Protein AF-A0A7L4B6E9-F1 (afdb_monomer_lite)

Secondary structure (DSSP, 8-state):
----PPP----------------------------------S-----------EEEEEEEEEEEEEEPTTSTT-EEEEEEEEEE--TTHHHH-

pLDDT: mean 71.11, std 19.07, range [40.16, 97.81]

Sequence (93 aa):
PWYRPPAGPPHYSVGRASGLLSGFRRPPHARRSGTDGTALPPGQPARLLAAALCVTDVAPEPRSCRVLPGAPSTLQCKADVTVSLDPGECADA

Foldseek 3Di:
DDDDDDDDDDDDDDDDDDDDDDDDDDDDDDDDDDDDDPDDDPDDPPPPPVLDKDWLDKAWDPVQWDDDPPDPPDIDTDIDIDIDSHVVSVVVD

Radius of gyration: 29.05 Å; chains: 1; bounding box: 71×42×46 Å

InterPro domains:
  IPR013297 Neuropeptide B/W precursor family [PF15180] (2-91)
  IPR013297 Neuropeptide B/W precursor family [PR01888] (1-11)
  IPR013297 Neuropeptide B/W precursor family [PR01888] (11-21)
  IPR013297 Neuropeptide B/W precursor family [PR01888] (22-32)
  IPR013297 Neuropeptide B/W precursor family [PTHR28553] (1-92)

Organism: NCBI:txid297813

Structure (mmCIF, N/CA/C/O backbone):
data_AF-A0A7L4B6E9-F1
#
_entry.id   AF-A0A7L4B6E9-F1
#
loop_
_atom_site.group_PDB
_atom_site.id
_atom_site.type_symbol
_atom_site.label_atom_id
_atom_site.label_alt_id
_atom_site.label_comp_id
_atom_site.label_asym_id
_atom_site.label_entity_id
_atom_site.label_seq_id
_atom_site.pdbx_PDB_ins_code
_atom_site.Cartn_x
_atom_site.Cartn_y
_atom_site.Cartn_z
_atom_site.occupancy
_atom_site.B_iso_or_equiv
_atom_site.auth_seq_id
_atom_site.auth_comp_id
_atom_site.auth_asym_id
_atom_site.auth_atom_id
_atom_site.pdbx_PDB_model_num
ATOM 1 N N . PRO A 1 1 ? -19.862 27.308 13.616 1.00 57.59 1 PRO A N 1
ATOM 2 C CA . PRO A 1 1 ? -18.453 27.705 13.406 1.00 57.59 1 PRO A CA 1
ATOM 3 C C . PRO A 1 1 ? -17.720 27.873 14.739 1.00 57.59 1 PRO A C 1
ATOM 5 O O . PRO A 1 1 ? -17.955 28.856 15.428 1.00 57.59 1 PRO A O 1
ATOM 8 N N . TRP A 1 2 ? -16.862 26.927 15.108 1.00 54.28 2 TRP A N 1
ATOM 9 C CA . TRP A 1 2 ? -15.760 27.214 16.024 1.00 54.28 2 TRP A CA 1
ATOM 10 C C . TRP A 1 2 ? -14.787 26.032 16.026 1.00 54.28 2 TRP A C 1
ATOM 12 O O . TRP A 1 2 ? -15.031 24.983 16.603 1.00 54.28 2 TRP A O 1
ATOM 22 N N . TYR A 1 3 ? -13.656 26.205 15.366 1.00 66.56 3 TYR A N 1
ATOM 23 C CA . TYR A 1 3 ? -12.424 25.609 15.849 1.00 66.56 3 TYR A CA 1
ATOM 24 C C . TYR A 1 3 ? -11.317 26.610 15.552 1.00 66.56 3 TYR A C 1
ATOM 26 O O . TYR A 1 3 ? -11.166 27.065 14.418 1.00 66.56 3 TYR A O 1
ATOM 34 N N . ARG A 1 4 ? -10.608 27.014 16.606 1.00 71.56 4 ARG A N 1
ATOM 35 C CA . ARG A 1 4 ? -9.458 27.913 16.546 1.00 71.56 4 ARG A CA 1
ATOM 36 C C . ARG A 1 4 ? -8.241 27.081 16.944 1.00 71.56 4 ARG A C 1
ATOM 38 O O . ARG A 1 4 ? -8.195 26.645 18.094 1.00 71.56 4 ARG A O 1
ATOM 45 N N . PRO A 1 5 ? -7.286 26.831 16.039 1.00 70.31 5 PRO A N 1
ATOM 46 C CA . PRO A 1 5 ? -6.081 26.103 16.404 1.00 70.31 5 PRO A CA 1
ATOM 47 C C . PRO A 1 5 ? -5.239 26.909 17.413 1.00 70.31 5 PRO A C 1
ATOM 49 O O . PRO A 1 5 ? -5.142 28.134 17.272 1.00 70.31 5 PRO A O 1
ATOM 52 N N . PRO A 1 6 ? -4.630 26.260 18.421 1.00 64.00 6 PRO A N 1
ATOM 53 C CA . PRO A 1 6 ? -3.683 26.904 19.325 1.00 64.00 6 PRO A CA 1
ATOM 54 C C . PRO A 1 6 ? -2.354 27.214 18.617 1.00 64.00 6 PRO A C 1
ATOM 56 O O . PRO A 1 6 ? -1.868 26.450 17.784 1.00 64.00 6 PRO A O 1
ATOM 59 N N . ALA A 1 7 ? -1.788 28.373 18.949 1.00 63.69 7 ALA A N 1
ATOM 60 C CA . ALA A 1 7 ? -0.566 28.917 18.373 1.00 63.69 7 ALA A CA 1
ATOM 61 C C . ALA A 1 7 ? 0.688 28.215 18.918 1.00 63.69 7 ALA A C 1
ATOM 63 O O . ALA A 1 7 ? 0.904 28.258 20.121 1.00 63.69 7 ALA A O 1
ATOM 64 N N . GLY A 1 8 ? 1.503 27.657 18.012 1.00 72.06 8 GLY A N 1
ATOM 65 C CA . GLY A 1 8 ? 2.972 27.556 18.085 1.00 72.06 8 GLY A CA 1
ATOM 66 C C . GLY A 1 8 ? 3.623 26.745 19.231 1.00 72.06 8 GLY A C 1
ATOM 67 O O . GLY A 1 8 ? 3.222 26.853 20.384 1.00 72.06 8 GLY A O 1
ATOM 68 N N . PRO A 1 9 ? 4.699 25.977 18.972 1.00 63.44 9 PRO A N 1
ATOM 69 C CA . PRO A 1 9 ? 5.486 25.350 20.038 1.00 63.44 9 PRO A CA 1
ATOM 70 C C . PRO A 1 9 ? 6.198 26.395 20.922 1.00 63.44 9 PRO A C 1
ATOM 72 O O . PRO A 1 9 ? 6.677 27.405 20.398 1.00 63.44 9 PRO A O 1
ATOM 75 N N . PRO A 1 10 ? 6.349 26.164 22.241 1.00 58.78 10 PRO A N 1
ATOM 76 C CA . PRO A 1 10 ? 7.145 27.040 23.091 1.00 58.78 10 PRO A CA 1
ATOM 77 C C . PRO A 1 10 ? 8.639 26.850 22.784 1.00 58.78 10 PRO A C 1
ATOM 79 O O . PRO A 1 10 ? 9.204 25.775 22.982 1.00 58.78 10 PRO A O 1
ATOM 82 N N . HIS A 1 11 ? 9.292 27.909 22.305 1.00 63.22 11 HIS A N 1
ATOM 83 C CA . HIS A 1 11 ? 10.745 27.962 22.165 1.00 63.22 11 HIS A CA 1
ATOM 84 C C . HIS A 1 11 ? 11.395 27.989 23.553 1.00 63.22 11 HIS A C 1
ATOM 86 O O . HIS A 1 11 ? 11.327 28.999 24.252 1.00 63.22 11 HIS A O 1
ATOM 92 N N . TYR A 1 12 ? 12.053 26.902 23.953 1.00 61.41 12 TYR A N 1
ATOM 93 C CA . TYR A 1 12 ? 12.988 26.934 25.072 1.00 61.41 12 TYR A CA 1
ATOM 94 C C . TYR A 1 12 ? 14.389 27.248 24.529 1.00 61.41 12 TYR A C 1
ATOM 96 O O . TYR A 1 12 ? 15.007 26.467 23.808 1.00 61.41 12 TYR A O 1
ATOM 104 N N . SER A 1 13 ? 14.889 28.438 24.845 1.00 61.25 13 SER A N 1
ATOM 105 C CA . SER A 1 13 ? 16.262 28.835 24.539 1.00 61.25 13 SER A CA 1
ATOM 106 C C . SER A 1 13 ? 17.197 28.195 25.561 1.00 61.25 13 SER A C 1
ATOM 108 O O . SER A 1 13 ? 17.244 28.634 26.709 1.00 61.25 13 SER A O 1
ATOM 110 N N . VAL A 1 14 ? 17.955 27.167 25.174 1.00 64.88 14 VAL A N 1
ATOM 111 C CA . VAL A 1 14 ? 19.032 26.657 26.033 1.00 64.88 14 VAL A CA 1
ATOM 112 C C . VAL A 1 14 ? 20.211 27.625 25.925 1.00 64.88 14 VAL A C 1
ATOM 114 O O . VAL A 1 14 ? 20.827 27.777 24.869 1.00 64.88 14 VAL A O 1
ATOM 117 N N . GLY A 1 15 ? 20.453 28.354 27.013 1.00 52.41 15 GLY A N 1
ATOM 118 C CA . GLY A 1 15 ? 21.532 29.326 27.151 1.00 52.41 15 GLY A CA 1
ATOM 119 C C . GLY A 1 15 ? 22.927 28.691 27.121 1.00 52.41 15 GLY A C 1
ATOM 120 O O . GLY A 1 15 ? 23.127 27.539 27.490 1.00 52.41 15 GLY A O 1
ATOM 121 N N . ARG A 1 16 ? 23.887 29.495 26.658 1.00 68.38 16 ARG A N 1
ATOM 122 C CA . ARG A 1 16 ? 25.326 29.232 26.471 1.00 68.38 16 ARG A CA 1
ATOM 123 C C . ARG A 1 16 ? 26.044 28.667 27.710 1.00 68.38 16 ARG A C 1
ATOM 125 O O . ARG A 1 16 ? 25.803 29.171 28.798 1.00 68.38 16 ARG A O 1
ATOM 132 N N . ALA A 1 17 ? 27.043 27.799 27.491 1.00 57.38 17 ALA A N 1
ATOM 133 C CA . ALA A 1 17 ? 28.316 27.657 28.243 1.00 57.38 17 ALA A CA 1
ATOM 134 C C . ALA A 1 17 ? 29.056 26.407 27.698 1.00 57.38 17 ALA A C 1
ATOM 136 O O . ALA A 1 17 ? 28.401 25.394 27.503 1.00 57.38 17 ALA A O 1
ATOM 137 N N . SER A 1 18 ? 30.348 26.315 27.368 1.00 54.16 18 SER A N 1
ATOM 138 C CA . SER A 1 18 ? 31.576 27.122 27.487 1.00 54.16 18 SER A CA 1
ATOM 139 C C . SER A 1 18 ? 32.494 26.647 26.328 1.00 54.16 18 SER A C 1
ATOM 141 O O . SER A 1 18 ? 32.399 25.497 25.919 1.00 54.16 18 SER A O 1
ATOM 143 N N . GLY A 1 19 ? 33.308 27.450 25.635 1.00 60.19 19 GLY A N 1
ATOM 144 C CA . GLY A 1 19 ? 34.488 28.126 26.166 1.00 60.19 19 GLY A CA 1
ATOM 145 C C . GLY A 1 19 ? 35.499 27.094 26.667 1.00 60.19 19 GLY A C 1
ATOM 146 O O . GLY A 1 19 ? 35.234 26.551 27.726 1.00 60.19 19 GLY A O 1
ATOM 147 N N . LEU A 1 20 ? 36.588 26.833 25.922 1.00 60.12 20 LEU A N 1
ATOM 148 C CA . LEU A 1 20 ? 37.923 26.449 26.425 1.00 60.12 20 LEU A CA 1
ATOM 149 C C . LEU A 1 20 ? 38.880 26.081 25.262 1.00 60.12 20 LEU A C 1
ATOM 151 O O . LEU A 1 20 ? 38.775 25.021 24.659 1.00 60.12 20 LEU A O 1
ATOM 155 N N . LEU A 1 21 ? 39.872 26.960 25.065 1.00 59.34 21 LEU A N 1
ATOM 156 C CA . LEU A 1 21 ? 41.254 26.672 24.642 1.00 59.34 21 LEU A CA 1
ATOM 157 C C . LEU A 1 21 ? 41.518 26.499 23.129 1.00 59.34 21 LEU A C 1
ATOM 159 O O . LEU A 1 21 ? 41.180 25.489 22.534 1.00 59.34 21 LEU A O 1
ATOM 163 N N . SER A 1 22 ? 42.022 27.491 22.386 1.00 50.25 22 SER A N 1
ATOM 164 C CA . SER A 1 22 ? 43.292 28.246 22.494 1.00 50.25 22 SER A CA 1
ATOM 165 C C . SER A 1 22 ? 44.543 27.489 22.019 1.00 50.25 22 SER A C 1
ATOM 167 O O . SER A 1 22 ? 45.049 26.621 22.723 1.00 50.25 22 SER A O 1
ATOM 169 N N . GLY A 1 23 ? 45.120 27.975 20.911 1.00 54.44 23 GLY A N 1
ATOM 170 C CA . GLY A 1 23 ? 46.542 27.835 20.563 1.00 54.44 23 GLY A CA 1
ATOM 171 C C . GLY A 1 23 ? 46.873 26.627 19.671 1.00 54.44 23 GLY A C 1
ATOM 172 O O . GLY A 1 23 ? 46.338 25.555 19.872 1.00 54.44 23 GLY A O 1
ATOM 173 N N . PHE A 1 24 ? 47.742 26.687 18.660 1.00 52.16 24 PHE A N 1
ATOM 174 C CA . PHE A 1 24 ? 48.813 27.636 18.359 1.00 52.16 24 PHE A CA 1
ATOM 175 C C . PHE A 1 24 ? 49.245 27.539 16.864 1.00 52.16 24 PHE A C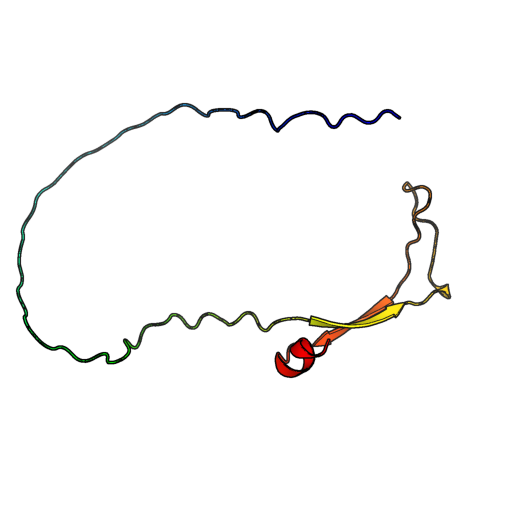 1
ATOM 177 O O . PHE A 1 24 ? 49.373 26.451 16.326 1.00 52.16 24 PHE A O 1
ATOM 184 N N . ARG A 1 25 ? 49.523 28.707 16.249 1.00 58.59 25 ARG A N 1
ATOM 185 C CA . ARG A 1 25 ? 50.593 29.059 15.264 1.00 58.59 25 ARG A CA 1
ATOM 186 C C . ARG A 1 25 ? 50.806 28.258 13.935 1.00 58.59 25 ARG A C 1
ATOM 188 O O . ARG A 1 25 ? 51.534 27.281 13.929 1.00 58.59 25 ARG A O 1
ATOM 195 N N . ARG A 1 26 ? 50.296 28.824 12.811 1.00 56.75 26 ARG A N 1
ATOM 196 C CA . ARG A 1 26 ? 50.938 29.281 11.514 1.00 56.75 26 ARG A CA 1
ATOM 197 C C . ARG A 1 26 ? 52.067 28.412 10.857 1.00 56.75 26 ARG A C 1
ATOM 199 O O . ARG A 1 26 ? 52.967 28.054 11.605 1.00 56.75 26 ARG A O 1
ATOM 206 N N . PRO A 1 27 ? 52.159 28.182 9.502 1.00 50.09 27 PRO A N 1
ATOM 207 C CA . PRO A 1 27 ? 52.351 29.218 8.452 1.00 50.09 27 PRO A CA 1
ATOM 208 C C . PRO A 1 27 ? 51.745 29.007 7.034 1.00 50.09 27 PRO A C 1
ATOM 210 O O . PRO A 1 27 ? 51.131 27.978 6.767 1.00 50.09 27 PRO A O 1
ATOM 213 N N . PRO A 1 28 ? 51.846 30.029 6.142 1.00 60.03 28 PRO A N 1
ATOM 214 C CA . PRO A 1 28 ? 51.142 30.089 4.861 1.00 60.03 28 PRO A CA 1
ATOM 215 C C . PRO A 1 28 ? 52.009 29.698 3.644 1.00 60.03 28 PRO A C 1
ATOM 217 O O . PRO A 1 28 ? 53.229 29.819 3.668 1.00 60.03 28 PRO A O 1
ATOM 220 N N . HIS A 1 29 ? 51.314 29.356 2.554 1.00 50.00 29 HIS A N 1
ATOM 221 C CA . HIS A 1 29 ? 51.762 29.240 1.155 1.00 50.00 29 HIS A CA 1
ATOM 222 C C . HIS A 1 29 ? 52.614 28.023 0.747 1.00 50.00 29 HIS A C 1
ATOM 224 O O . HIS A 1 29 ? 53.833 28.015 0.872 1.00 50.00 29 HIS A O 1
ATOM 230 N N . ALA A 1 30 ? 51.974 27.096 0.025 1.00 50.16 30 ALA A N 1
ATOM 231 C CA . ALA A 1 30 ? 52.596 26.409 -1.104 1.00 50.16 30 ALA A CA 1
ATOM 232 C C . ALA A 1 30 ? 51.726 26.626 -2.353 1.00 50.16 30 ALA A C 1
ATOM 234 O O . ALA A 1 30 ? 50.614 26.125 -2.484 1.00 50.16 30 ALA A O 1
ATOM 235 N N . ARG A 1 31 ? 52.251 27.461 -3.245 1.00 54.09 31 ARG A N 1
ATOM 236 C CA . ARG A 1 31 ? 51.777 27.763 -4.596 1.00 54.09 31 ARG A CA 1
ATOM 237 C C . ARG A 1 31 ? 51.850 26.498 -5.467 1.00 54.09 31 ARG A C 1
ATOM 239 O O . ARG A 1 31 ? 52.943 25.966 -5.640 1.00 54.09 31 ARG A O 1
ATOM 246 N N . ARG A 1 32 ? 50.770 26.133 -6.166 1.00 47.25 32 ARG A N 1
ATOM 247 C CA . ARG A 1 32 ? 50.905 25.697 -7.566 1.00 47.25 32 ARG A CA 1
ATOM 248 C C . ARG A 1 32 ? 49.710 26.156 -8.403 1.00 47.25 32 ARG A C 1
ATOM 250 O O . ARG A 1 32 ? 48.559 25.876 -8.108 1.00 47.25 32 ARG A O 1
ATOM 257 N N . SER A 1 33 ? 50.070 26.945 -9.405 1.00 43.47 33 SER A N 1
ATOM 258 C CA . SER A 1 33 ? 49.262 27.509 -10.476 1.00 43.47 33 SER A CA 1
ATOM 259 C C . SER A 1 33 ? 48.900 26.442 -11.507 1.00 43.47 33 SER A C 1
ATOM 261 O O . SER A 1 33 ? 49.766 25.644 -11.859 1.00 43.47 33 SER A O 1
ATOM 263 N N . GLY A 1 34 ? 47.699 26.565 -12.074 1.00 42.72 34 GLY A N 1
ATOM 264 C CA . GLY A 1 34 ? 47.418 26.238 -13.471 1.00 42.72 34 GLY A CA 1
ATOM 265 C C . GLY A 1 34 ? 46.769 24.882 -13.717 1.00 42.72 34 GLY A C 1
ATOM 266 O O . GLY A 1 34 ? 47.440 23.858 -13.703 1.00 42.72 34 GLY A O 1
ATOM 267 N N . THR A 1 35 ? 45.476 24.881 -14.029 1.00 40.16 35 THR A N 1
ATOM 268 C CA . THR A 1 35 ? 44.961 24.663 -15.396 1.00 40.16 35 THR A CA 1
ATOM 269 C C . THR A 1 35 ? 43.436 24.649 -15.338 1.00 40.16 35 THR A C 1
ATOM 271 O O . THR A 1 35 ? 42.838 23.864 -14.606 1.00 40.16 35 THR A O 1
ATOM 274 N N . ASP A 1 36 ? 42.818 25.568 -16.080 1.00 48.97 36 ASP A N 1
ATOM 275 C CA . ASP A 1 36 ? 41.423 25.456 -16.487 1.00 48.97 36 ASP A CA 1
ATOM 276 C C . ASP A 1 36 ? 41.209 24.113 -17.185 1.00 48.97 36 ASP A C 1
ATOM 278 O O . ASP A 1 36 ? 42.011 23.700 -18.025 1.00 48.97 36 ASP A O 1
ATOM 282 N N . GLY A 1 37 ? 40.116 23.444 -16.843 1.00 44.75 37 GLY A N 1
ATOM 283 C CA . GLY A 1 37 ? 39.734 22.187 -17.462 1.00 44.75 37 GLY A CA 1
ATOM 284 C C . GLY A 1 37 ? 38.955 21.329 -16.490 1.00 44.75 37 GLY A C 1
ATOM 285 O O . GLY A 1 37 ? 39.523 20.545 -15.739 1.00 44.75 37 GLY A O 1
ATOM 286 N N . THR A 1 38 ? 37.641 21.501 -16.508 1.00 51.91 38 THR A N 1
ATOM 287 C CA . THR A 1 38 ? 36.625 20.691 -15.842 1.00 51.91 38 THR A CA 1
ATOM 288 C C . THR A 1 38 ? 36.851 19.198 -16.124 1.00 51.91 38 THR A C 1
ATOM 290 O O . THR A 1 38 ? 36.325 18.648 -17.086 1.00 51.91 38 THR A O 1
ATOM 293 N N . ALA A 1 39 ? 37.649 18.532 -15.294 1.00 48.09 39 ALA A N 1
ATOM 294 C CA . ALA A 1 39 ? 37.830 17.088 -15.307 1.00 48.09 39 ALA A CA 1
ATOM 295 C C . ALA A 1 39 ? 37.467 16.556 -13.918 1.00 48.09 39 ALA A C 1
ATOM 297 O O . ALA A 1 39 ? 38.059 16.923 -12.904 1.00 48.09 39 ALA A O 1
ATOM 298 N N . LEU A 1 40 ? 36.410 15.749 -13.910 1.00 49.84 40 LEU A N 1
ATOM 299 C CA . LEU A 1 40 ? 35.764 15.103 -12.773 1.00 49.84 40 LEU A CA 1
ATOM 300 C C . LEU A 1 40 ? 36.769 14.592 -11.712 1.00 49.84 40 LEU A C 1
ATOM 302 O O . LEU A 1 40 ? 37.634 13.785 -12.056 1.00 49.84 40 LEU A O 1
ATOM 306 N N . PRO A 1 41 ? 36.656 14.974 -10.423 1.00 43.88 41 PRO A N 1
ATOM 307 C CA . PRO A 1 41 ? 37.452 14.345 -9.376 1.00 43.88 41 PRO A CA 1
ATOM 308 C C . PRO A 1 41 ? 36.929 12.923 -9.070 1.00 43.88 41 PRO A C 1
ATOM 310 O O . PRO A 1 41 ? 35.729 12.748 -8.825 1.00 43.88 41 PRO A O 1
ATOM 313 N N . PRO A 1 42 ? 37.808 11.899 -9.038 1.00 49.59 42 PRO A N 1
ATOM 314 C CA . PRO A 1 42 ? 37.474 10.548 -8.612 1.00 49.59 42 PRO A CA 1
ATOM 315 C C . PRO A 1 42 ? 37.437 10.547 -7.086 1.00 49.59 42 PRO A C 1
ATOM 317 O O . PRO A 1 42 ? 38.459 10.500 -6.407 1.00 49.59 42 PRO A O 1
ATOM 320 N N . GLY A 1 43 ? 36.247 10.708 -6.534 1.00 46.03 43 GLY A N 1
ATOM 321 C CA . GLY A 1 43 ? 36.110 10.886 -5.094 1.00 46.03 43 GLY A CA 1
ATOM 322 C C . GLY A 1 43 ? 34.703 11.263 -4.697 1.00 46.03 43 GLY A C 1
ATOM 323 O O . GLY A 1 43 ? 34.508 12.122 -3.845 1.00 46.03 43 GLY A O 1
ATOM 324 N N . GLN A 1 44 ? 33.711 10.652 -5.335 1.00 45.84 44 GLN A N 1
ATOM 325 C CA . GLN A 1 44 ? 32.404 10.581 -4.713 1.00 45.84 44 GLN A CA 1
ATOM 326 C C . GLN A 1 44 ? 32.465 9.372 -3.779 1.00 45.84 44 GLN A C 1
ATOM 328 O O . GLN A 1 44 ? 32.813 8.286 -4.256 1.00 45.84 44 GLN A O 1
ATOM 333 N N . PRO A 1 45 ? 32.152 9.498 -2.472 1.00 45.94 45 PRO A N 1
ATOM 334 C CA . PRO A 1 45 ? 31.694 8.313 -1.770 1.00 45.94 45 PRO A CA 1
ATOM 335 C C . PRO A 1 45 ? 30.560 7.793 -2.641 1.00 45.94 45 PRO A C 1
ATOM 337 O O . PRO A 1 45 ? 29.713 8.592 -3.052 1.00 45.94 45 PRO A O 1
ATOM 340 N N . ALA A 1 46 ? 30.586 6.513 -3.005 1.00 53.16 46 ALA A N 1
ATOM 341 C CA . ALA A 1 46 ? 29.406 5.886 -3.556 1.00 53.16 46 ALA A C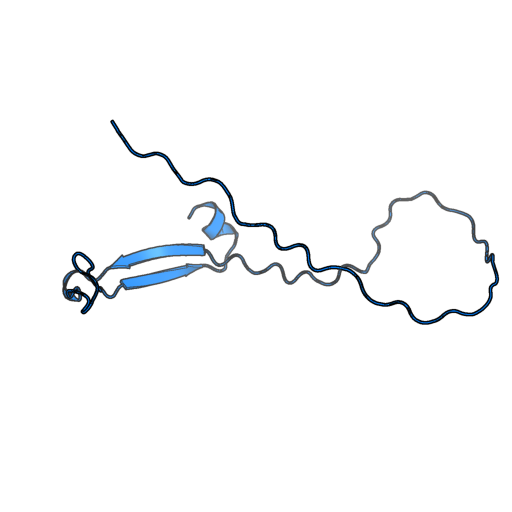A 1
ATOM 342 C C . ALA A 1 46 ? 28.300 6.205 -2.549 1.00 53.16 46 ALA A C 1
ATOM 344 O O . ALA A 1 46 ? 28.236 5.617 -1.469 1.00 53.16 46 ALA A O 1
ATOM 345 N N . ARG A 1 47 ? 27.491 7.230 -2.850 1.00 52.88 47 ARG A N 1
ATOM 346 C CA . ARG A 1 47 ? 26.162 7.348 -2.300 1.00 52.88 47 ARG A CA 1
ATOM 347 C C . ARG A 1 47 ? 25.615 6.000 -2.693 1.00 52.88 47 ARG A C 1
ATOM 349 O O . ARG A 1 47 ? 25.424 5.753 -3.880 1.00 52.88 47 ARG A O 1
ATOM 356 N N . LEU A 1 48 ? 25.516 5.098 -1.721 1.00 53.34 48 LEU A N 1
ATOM 357 C CA . LEU A 1 48 ? 24.561 4.019 -1.788 1.00 53.34 48 LEU A CA 1
ATOM 358 C C . LEU A 1 48 ? 23.280 4.768 -2.124 1.00 53.34 48 LEU A C 1
ATOM 360 O O . LEU A 1 48 ? 22.707 5.432 -1.260 1.00 53.34 48 LEU A O 1
ATOM 364 N N . LEU A 1 49 ? 22.972 4.846 -3.421 1.00 58.69 49 LEU A N 1
ATOM 365 C CA . LEU A 1 49 ? 21.676 5.245 -3.914 1.00 58.69 49 LEU A CA 1
ATOM 366 C C . LEU A 1 49 ? 20.796 4.289 -3.142 1.00 58.69 49 LEU A C 1
ATOM 368 O O . LEU A 1 49 ? 20.887 3.082 -3.362 1.00 58.69 49 LEU A O 1
ATOM 372 N N . ALA A 1 50 ? 20.129 4.801 -2.107 1.00 61.72 50 ALA A N 1
ATOM 373 C CA . ALA A 1 50 ? 19.157 4.025 -1.376 1.00 61.72 50 ALA A CA 1
ATOM 374 C C . ALA A 1 50 ? 18.239 3.515 -2.476 1.00 61.72 50 ALA A C 1
ATOM 376 O O . ALA A 1 50 ? 17.592 4.335 -3.131 1.00 61.72 50 ALA A O 1
ATOM 377 N N . ALA A 1 51 ? 18.337 2.222 -2.796 1.00 64.50 51 ALA A N 1
ATOM 378 C CA . ALA A 1 51 ? 17.506 1.623 -3.819 1.00 64.50 51 ALA A CA 1
ATOM 379 C C . ALA A 1 51 ? 16.087 2.014 -3.423 1.00 64.50 51 ALA A C 1
ATOM 381 O O . ALA A 1 51 ? 15.694 1.785 -2.274 1.00 64.50 51 ALA A O 1
ATOM 382 N N . ALA A 1 52 ? 15.419 2.777 -4.287 1.00 70.50 52 ALA A N 1
ATOM 383 C CA . ALA A 1 52 ? 14.118 3.318 -3.961 1.00 70.50 52 ALA A CA 1
ATOM 384 C C . ALA A 1 52 ? 13.199 2.111 -3.775 1.00 70.50 52 ALA A C 1
ATOM 386 O O . ALA A 1 52 ? 12.905 1.405 -4.728 1.00 70.50 52 ALA A O 1
ATOM 387 N N . LEU A 1 53 ? 12.849 1.823 -2.523 1.00 82.81 53 LEU A N 1
ATOM 388 C CA . LEU A 1 53 ? 11.852 0.824 -2.185 1.00 82.81 53 LEU A CA 1
ATOM 389 C C . LEU A 1 53 ? 10.496 1.475 -2.428 1.00 82.81 53 LEU A C 1
ATOM 391 O O . LEU A 1 53 ? 10.125 2.392 -1.691 1.00 82.81 53 LEU A O 1
ATOM 395 N N . CYS A 1 54 ? 9.777 1.031 -3.452 1.00 89.06 54 CYS A N 1
ATOM 396 C CA . CYS A 1 54 ? 8.397 1.445 -3.685 1.00 89.06 54 CYS A CA 1
ATOM 397 C C . CYS A 1 54 ? 7.442 0.291 -3.414 1.00 89.06 54 CYS A C 1
ATOM 399 O O . CYS A 1 54 ? 7.782 -0.878 -3.588 1.00 89.06 54 CYS A O 1
ATOM 401 N N . VAL A 1 55 ? 6.235 0.633 -2.975 1.00 93.00 55 VAL A N 1
ATOM 402 C CA . VAL A 1 55 ? 5.126 -0.313 -2.878 1.00 93.00 55 VAL A CA 1
ATOM 403 C C . VAL A 1 55 ? 4.437 -0.328 -4.232 1.00 93.00 55 VAL A C 1
ATOM 405 O O . VAL A 1 55 ? 3.987 0.720 -4.680 1.00 93.00 55 VAL A O 1
ATOM 408 N N . THR A 1 56 ? 4.372 -1.490 -4.871 1.00 93.25 56 THR A N 1
ATOM 409 C CA . THR A 1 56 ? 3.743 -1.652 -6.190 1.00 93.25 56 THR A CA 1
ATOM 410 C C . THR A 1 56 ? 2.326 -2.195 -6.087 1.00 93.25 56 THR A C 1
ATOM 412 O O . THR A 1 56 ? 1.491 -1.900 -6.935 1.00 93.25 56 THR A O 1
ATOM 415 N N . ASP A 1 57 ? 2.034 -2.972 -5.043 1.00 93.88 57 ASP A N 1
ATOM 416 C CA . ASP A 1 57 ? 0.705 -3.530 -4.819 1.00 93.88 57 ASP A CA 1
ATOM 417 C C . ASP A 1 57 ? 0.428 -3.774 -3.331 1.00 93.88 57 ASP A C 1
ATOM 419 O O . ASP A 1 57 ? 1.331 -4.081 -2.543 1.00 93.88 57 ASP A O 1
ATOM 423 N N . VAL A 1 58 ? -0.847 -3.646 -2.958 1.00 95.75 58 VAL A N 1
ATOM 424 C CA . VAL A 1 58 ? -1.352 -3.940 -1.614 1.00 95.75 58 VAL A CA 1
ATOM 425 C C . VAL A 1 58 ? -2.623 -4.773 -1.737 1.00 95.75 58 VAL A C 1
ATOM 427 O O . VAL A 1 58 ? -3.679 -4.263 -2.113 1.00 95.75 58 VAL A O 1
ATOM 430 N N . ALA A 1 59 ? -2.541 -6.035 -1.325 1.00 97.50 59 ALA A N 1
ATOM 431 C CA . ALA A 1 59 ? -3.646 -6.983 -1.349 1.00 97.50 59 ALA A CA 1
ATOM 432 C C . ALA A 1 59 ? -4.156 -7.251 0.081 1.00 97.50 59 ALA A C 1
ATOM 434 O O . ALA A 1 59 ? -3.600 -8.087 0.799 1.00 97.50 59 ALA A O 1
ATOM 435 N N . PRO A 1 60 ? -5.204 -6.546 0.554 1.00 96.19 60 PRO A N 1
ATOM 436 C CA . PRO A 1 60 ? -5.776 -6.799 1.872 1.00 96.19 60 PRO A CA 1
ATOM 437 C C . PRO A 1 60 ? -6.570 -8.111 1.905 1.00 96.19 60 PRO A C 1
ATOM 439 O O . PRO A 1 60 ? -7.205 -8.491 0.924 1.00 96.19 60 PRO A O 1
ATOM 442 N N . GLU A 1 61 ? -6.627 -8.751 3.075 1.00 97.25 61 GLU A N 1
ATOM 443 C CA . GLU A 1 61 ? -7.481 -9.910 3.352 1.00 97.25 61 GLU A CA 1
ATOM 444 C C . GLU A 1 61 ? -8.684 -9.495 4.228 1.00 97.25 61 GLU A C 1
ATOM 446 O O . GLU A 1 61 ? -8.594 -9.552 5.461 1.00 97.25 61 GLU A O 1
ATOM 451 N N . PRO A 1 62 ? -9.859 -9.128 3.672 1.00 94.88 62 PRO A N 1
ATOM 452 C CA . PRO A 1 62 ? -10.977 -8.595 4.464 1.00 94.88 62 PRO A CA 1
ATOM 453 C C . PRO A 1 62 ? -11.520 -9.574 5.513 1.00 94.88 62 PRO A C 1
ATOM 455 O O . PRO A 1 62 ? -12.092 -9.174 6.523 1.00 94.88 62 PRO A O 1
ATOM 458 N N . ARG A 1 63 ? -11.332 -10.880 5.284 1.00 96.81 63 ARG A N 1
ATOM 459 C CA . ARG A 1 63 ? -11.756 -11.950 6.199 1.00 96.81 63 ARG A CA 1
ATOM 460 C C . ARG A 1 63 ? -10.900 -12.028 7.466 1.00 96.81 63 ARG A C 1
ATOM 462 O O . ARG A 1 63 ? -11.343 -12.618 8.444 1.00 96.81 63 ARG A O 1
ATOM 469 N N . SER A 1 64 ? -9.713 -11.423 7.458 1.00 95.94 64 SER A N 1
ATOM 470 C CA . SER A 1 64 ? -8.803 -11.368 8.609 1.00 95.94 64 SER A CA 1
ATOM 471 C C . SER A 1 64 ? -9.069 -10.177 9.544 1.00 95.94 64 SER A C 1
ATOM 473 O O . SER A 1 64 ? -8.464 -10.091 10.615 1.00 95.94 64 SER A O 1
ATOM 475 N N . CYS A 1 65 ? -9.952 -9.252 9.150 1.00 95.94 65 CYS A N 1
ATOM 476 C CA . CYS A 1 65 ? -10.197 -8.017 9.879 1.00 95.94 65 CYS A CA 1
ATOM 477 C C . CYS A 1 65 ? -10.875 -8.261 11.234 1.00 95.94 65 CYS A C 1
ATOM 479 O O . CYS A 1 65 ? -11.917 -8.911 11.320 1.00 95.94 65 CYS A O 1
ATOM 481 N N . ARG A 1 66 ? -10.327 -7.662 12.293 1.00 95.94 66 ARG A N 1
ATOM 482 C CA . ARG A 1 66 ? -10.903 -7.660 13.646 1.00 95.94 66 ARG A CA 1
ATOM 483 C C . ARG A 1 66 ? -10.870 -6.263 14.250 1.00 95.94 66 ARG A C 1
ATOM 485 O O . ARG A 1 66 ? -9.989 -5.471 13.929 1.00 95.94 66 ARG A O 1
ATOM 492 N N . VAL A 1 67 ? -11.807 -5.962 15.144 1.00 95.06 67 VAL A N 1
ATOM 493 C CA . VAL A 1 67 ? -11.800 -4.695 15.893 1.00 95.06 67 VAL A CA 1
ATOM 494 C C . VAL A 1 67 ? -10.560 -4.647 16.782 1.00 95.06 67 VAL A C 1
ATOM 496 O O . VAL A 1 67 ? -10.293 -5.597 17.520 1.00 95.06 67 VAL A O 1
ATOM 499 N N . LEU A 1 68 ? -9.792 -3.560 16.692 1.00 95.56 68 LEU A N 1
ATOM 500 C CA . LEU A 1 68 ? -8.577 -3.384 17.480 1.00 95.56 68 LEU A CA 1
ATOM 501 C C . LEU A 1 68 ? -8.944 -3.001 18.929 1.00 95.56 68 LEU A C 1
ATOM 503 O O . LEU A 1 68 ? -9.591 -1.971 19.143 1.00 95.56 68 LEU A O 1
ATOM 507 N N . PRO A 1 69 ? -8.544 -3.788 19.945 1.00 91.44 69 PRO A N 1
ATOM 508 C CA . PRO A 1 69 ? -8.825 -3.447 21.336 1.00 91.44 69 PRO A CA 1
ATOM 509 C C . PRO A 1 69 ? -8.162 -2.121 21.725 1.00 91.44 69 PRO A C 1
ATOM 511 O O . PRO A 1 69 ? -6.991 -1.899 21.430 1.00 91.44 69 PRO A O 1
ATOM 514 N N . GLY A 1 70 ? -8.902 -1.243 22.405 1.00 92.81 70 GLY A N 1
ATOM 515 C CA . GLY A 1 70 ? -8.390 0.052 22.872 1.00 92.81 70 GLY A CA 1
ATOM 516 C C . GLY A 1 70 ? -8.436 1.187 21.843 1.00 92.81 70 GLY A C 1
ATOM 517 O O . GLY A 1 70 ? -8.140 2.322 22.201 1.00 92.81 70 GLY A O 1
ATOM 518 N N . ALA A 1 71 ? -8.860 0.915 20.605 1.00 91.19 71 ALA A N 1
ATOM 519 C CA . ALA A 1 71 ? -9.028 1.924 19.565 1.00 91.19 71 ALA A CA 1
ATOM 520 C C . ALA A 1 71 ? -10.439 1.812 18.951 1.00 91.19 71 ALA A C 1
ATOM 522 O O . ALA A 1 71 ? -10.661 1.033 18.017 1.00 91.19 71 ALA A O 1
ATOM 523 N N . PRO A 1 72 ? -11.441 2.529 19.502 1.00 88.44 72 PRO A N 1
ATOM 524 C CA . PRO A 1 72 ? -12.785 2.502 18.939 1.00 88.44 72 PRO A CA 1
ATOM 525 C C . PRO A 1 72 ? -12.732 2.972 17.480 1.00 88.44 72 PRO A C 1
ATOM 527 O O . PRO A 1 72 ? -11.993 3.895 17.150 1.00 88.44 72 PRO A O 1
ATOM 530 N N . SER A 1 73 ? -13.523 2.336 16.611 1.00 90.06 73 SER A N 1
ATOM 531 C CA . SER A 1 73 ? -13.575 2.561 15.152 1.00 90.06 73 SER A CA 1
ATOM 532 C C . SER A 1 73 ? -12.350 2.129 14.329 1.00 90.06 73 SER A C 1
ATOM 534 O O . SER A 1 73 ? -12.281 2.445 13.145 1.00 90.06 73 SER A O 1
ATOM 536 N N . THR A 1 74 ? -11.409 1.365 14.894 1.00 95.12 74 THR A N 1
ATOM 537 C CA . THR A 1 74 ? -10.241 0.860 14.148 1.00 95.12 74 THR A CA 1
ATOM 538 C C . THR A 1 74 ? -10.328 -0.647 13.901 1.00 95.12 74 THR A C 1
ATOM 540 O O . THR A 1 74 ? -10.636 -1.427 14.807 1.00 95.12 74 THR A O 1
ATOM 543 N N . LEU A 1 75 ? -10.039 -1.068 12.667 1.00 94.94 75 LEU A N 1
ATOM 544 C CA . LEU A 1 75 ? -9.950 -2.474 12.271 1.00 94.94 75 LEU A CA 1
ATOM 545 C C . LEU A 1 75 ? -8.489 -2.842 12.009 1.00 94.94 75 LEU A C 1
ATOM 547 O O . LEU A 1 75 ? -7.768 -2.113 11.333 1.00 94.94 75 LEU A O 1
ATOM 551 N N . GLN A 1 76 ? -8.066 -3.987 12.532 1.00 95.56 76 GLN A N 1
ATOM 552 C CA . GLN A 1 76 ? -6.787 -4.605 12.215 1.00 95.56 76 GLN A CA 1
ATOM 553 C C . GLN A 1 76 ? -7.026 -5.732 11.214 1.00 95.56 76 GLN A C 1
ATOM 555 O O . GLN A 1 76 ? -7.700 -6.703 11.551 1.00 95.56 76 GLN A O 1
ATOM 560 N N . CYS A 1 77 ? -6.445 -5.615 10.024 1.00 96.81 77 CYS A N 1
ATOM 561 C CA . CYS A 1 77 ? -6.506 -6.617 8.962 1.00 96.81 77 CYS A CA 1
ATOM 562 C C . CYS A 1 77 ? -5.088 -7.061 8.582 1.00 96.81 77 CYS A C 1
ATOM 564 O O . CYS A 1 77 ? -4.124 -6.322 8.790 1.00 96.81 77 CYS A O 1
ATOM 566 N N . LYS A 1 78 ? -4.968 -8.260 8.021 1.00 97.62 78 LYS A N 1
ATOM 567 C CA . LYS A 1 78 ? -3.782 -8.706 7.293 1.00 97.62 78 LYS A CA 1
ATOM 568 C C . LYS A 1 78 ? -3.845 -8.212 5.853 1.00 97.62 78 LYS A C 1
ATOM 570 O O . LYS A 1 78 ? -4.932 -8.043 5.295 1.00 97.62 78 LYS A O 1
ATOM 575 N N . ALA A 1 79 ? -2.676 -7.981 5.283 1.00 97.81 79 ALA A N 1
ATOM 576 C CA . ALA A 1 79 ? -2.499 -7.658 3.883 1.00 97.81 79 ALA A CA 1
ATOM 577 C C . ALA A 1 79 ? -1.131 -8.163 3.433 1.00 97.81 79 ALA A C 1
ATOM 579 O O . ALA A 1 79 ? -0.174 -8.098 4.212 1.00 97.81 79 ALA A O 1
ATOM 580 N N . ASP A 1 80 ? -1.063 -8.604 2.186 1.00 97.81 80 ASP A N 1
ATOM 581 C CA . ASP A 1 80 ? 0.194 -8.831 1.492 1.00 97.81 80 ASP A CA 1
ATOM 582 C C . ASP A 1 80 ? 0.596 -7.534 0.787 1.00 97.81 80 ASP A C 1
ATOM 584 O O . ASP A 1 80 ? -0.230 -6.851 0.177 1.00 97.81 80 ASP A O 1
ATOM 588 N N . VAL A 1 81 ? 1.867 -7.160 0.924 1.00 96.56 81 VAL A N 1
ATOM 589 C CA . VAL A 1 81 ? 2.421 -5.934 0.345 1.00 96.56 81 VAL A CA 1
ATOM 590 C C . VAL A 1 81 ? 3.569 -6.321 -0.566 1.00 96.56 81 VAL A C 1
ATOM 592 O O . VAL A 1 81 ? 4.541 -6.933 -0.117 1.00 96.56 81 VAL A O 1
ATOM 595 N N . THR A 1 82 ? 3.463 -5.934 -1.831 1.00 95.19 82 THR A N 1
ATOM 596 C CA . THR A 1 82 ? 4.519 -6.153 -2.817 1.00 95.19 82 THR A CA 1
ATOM 597 C C . THR A 1 82 ? 5.355 -4.889 -2.932 1.00 95.19 82 THR A C 1
ATOM 599 O O . THR A 1 82 ? 4.822 -3.788 -3.083 1.00 95.19 82 THR A O 1
ATOM 602 N N . VAL A 1 83 ? 6.675 -5.047 -2.827 1.00 93.44 83 VAL A N 1
ATOM 603 C CA . VAL A 1 83 ? 7.629 -3.946 -2.957 1.00 93.44 83 VAL A CA 1
ATOM 604 C C . VAL A 1 83 ? 8.625 -4.230 -4.065 1.00 93.44 83 VAL A C 1
ATOM 606 O O . VAL A 1 83 ? 9.114 -5.355 -4.183 1.00 93.44 83 VAL A O 1
ATOM 609 N N . SER A 1 84 ? 8.946 -3.199 -4.840 1.00 88.94 84 SER A N 1
ATOM 610 C CA . SER A 1 84 ? 10.016 -3.249 -5.827 1.00 88.94 84 SER A CA 1
ATOM 611 C C . SER A 1 84 ? 11.215 -2.426 -5.372 1.00 88.94 84 SER A C 1
ATOM 613 O O . SER A 1 84 ? 11.091 -1.422 -4.667 1.00 88.94 84 SER A O 1
ATOM 615 N N . LEU A 1 85 ? 12.390 -2.913 -5.758 1.00 89.94 85 LEU A N 1
ATOM 616 C CA . LEU A 1 85 ? 13.679 -2.238 -5.628 1.00 89.94 85 LEU A CA 1
ATOM 617 C C . LEU A 1 85 ?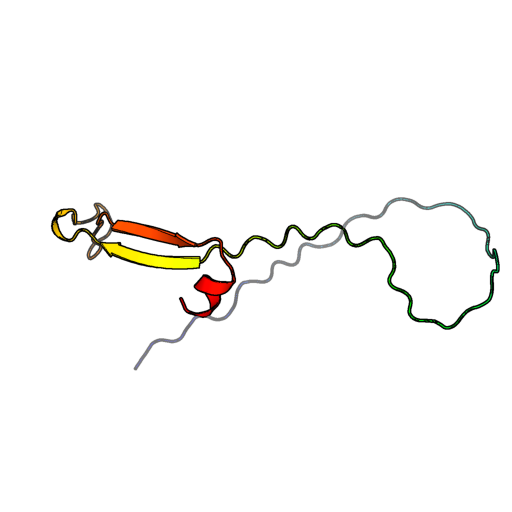 14.147 -1.660 -6.967 1.00 89.94 85 LEU A C 1
ATOM 619 O O . LEU A 1 85 ? 15.196 -1.011 -7.009 1.00 89.94 85 LEU A O 1
ATOM 623 N N . ASP A 1 86 ? 13.421 -1.946 -8.053 1.00 84.81 86 ASP A N 1
ATOM 624 C CA . ASP A 1 86 ? 13.753 -1.445 -9.374 1.00 84.81 86 ASP A CA 1
ATOM 625 C C . ASP A 1 86 ? 13.244 -0.003 -9.526 1.00 84.81 86 ASP A C 1
ATOM 627 O O . ASP A 1 86 ? 12.033 0.231 -9.508 1.00 84.81 86 ASP A O 1
ATOM 631 N N . PRO A 1 87 ? 14.137 0.988 -9.699 1.00 78.38 87 PRO A N 1
ATOM 632 C CA . PRO A 1 87 ? 13.723 2.371 -9.898 1.00 78.38 87 PRO A CA 1
ATOM 633 C C . PRO A 1 87 ? 12.867 2.581 -11.156 1.00 78.38 87 PRO A C 1
ATOM 635 O O . PRO A 1 87 ? 12.161 3.585 -11.212 1.00 78.38 87 PRO A O 1
ATOM 638 N N . GLY A 1 88 ? 12.930 1.682 -12.150 1.00 82.56 88 GLY A N 1
ATOM 639 C CA . GLY A 1 88 ? 12.070 1.733 -13.335 1.00 82.56 88 GLY A CA 1
ATOM 640 C C . GLY A 1 88 ? 10.605 1.470 -12.993 1.00 82.56 88 GLY A C 1
ATOM 641 O O . GLY A 1 88 ? 9.752 2.302 -13.280 1.00 82.56 88 GLY A O 1
ATOM 642 N N . GLU A 1 89 ? 10.330 0.365 -12.300 1.00 80.56 89 GLU A N 1
ATOM 643 C CA . GLU A 1 89 ? 8.980 0.022 -11.831 1.00 80.56 89 GLU A CA 1
ATOM 644 C C . GLU A 1 89 ? 8.427 1.058 -10.843 1.00 80.56 89 GLU A C 1
ATOM 646 O O . GLU A 1 89 ? 7.243 1.382 -10.877 1.00 80.56 89 GLU A O 1
ATOM 651 N N . CYS A 1 90 ? 9.285 1.641 -10.002 1.00 79.25 90 CYS A N 1
ATOM 652 C CA . CYS A 1 90 ? 8.875 2.681 -9.059 1.00 79.25 90 CYS A CA 1
ATOM 653 C C . CYS A 1 90 ? 8.501 4.020 -9.703 1.00 79.25 90 CYS A C 1
ATOM 655 O O . CYS A 1 90 ? 7.900 4.856 -9.030 1.00 79.25 90 CYS A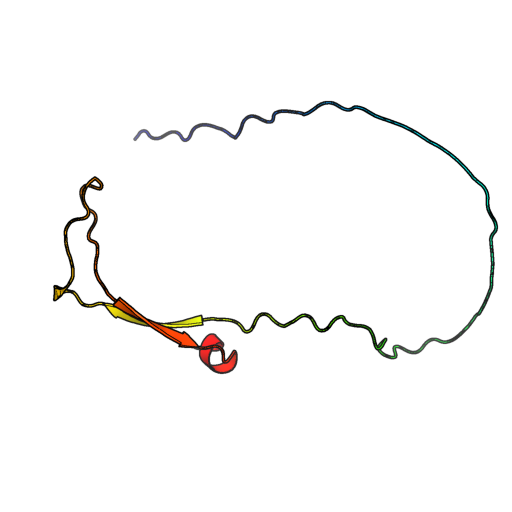 O 1
ATOM 657 N N . ALA A 1 91 ? 8.879 4.268 -10.959 1.00 73.56 91 ALA A N 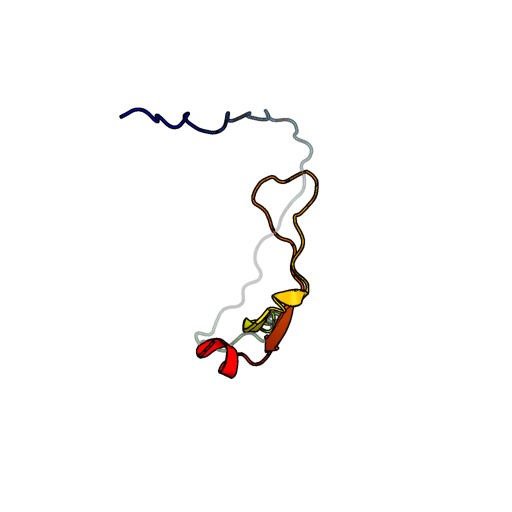1
ATOM 658 C CA . ALA A 1 91 ? 8.460 5.477 -11.664 1.00 73.56 91 ALA A CA 1
ATOM 659 C C . ALA A 1 91 ? 6.985 5.415 -12.101 1.00 73.56 91 ALA A C 1
ATOM 661 O O . ALA A 1 91 ? 6.370 6.468 -12.270 1.00 73.56 91 ALA A O 1
ATOM 662 N N . ASP A 1 92 ? 6.440 4.202 -12.245 1.00 65.75 92 ASP A N 1
ATOM 663 C CA . ASP A 1 92 ? 5.078 3.933 -12.722 1.00 65.75 92 ASP A CA 1
ATOM 664 C C . ASP A 1 92 ? 4.119 3.442 -11.611 1.00 65.75 92 ASP A C 1
ATOM 666 O O . ASP A 1 92 ? 2.937 3.222 -11.887 1.00 65.75 92 ASP A O 1
ATOM 670 N N . ALA A 1 93 ? 4.619 3.259 -10.380 1.00 60.62 93 ALA A N 1
ATOM 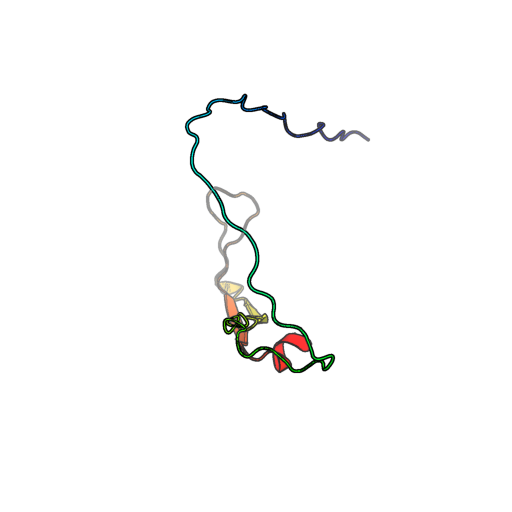671 C CA . ALA A 1 93 ? 3.868 2.789 -9.207 1.00 60.62 93 ALA A CA 1
ATOM 672 C C . ALA A 1 93 ? 3.040 3.888 -8.511 1.00 60.62 93 ALA A C 1
ATOM 674 O O . ALA A 1 93 ? 3.524 5.039 -8.396 1.00 60.62 93 ALA A O 1
#